Protein AF-A0A940IAM3-F1 (afdb_monomer_lite)

Structure (mmCIF, N/CA/C/O backbone):
data_AF-A0A940IAM3-F1
#
_entry.id   AF-A0A940IAM3-F1
#
loop_
_atom_site.group_PDB
_atom_site.id
_atom_site.type_symbol
_atom_site.label_atom_id
_atom_site.label_alt_id
_atom_site.label_comp_id
_atom_site.label_asym_id
_atom_site.label_entity_id
_atom_site.label_seq_id
_atom_site.pdbx_PDB_ins_code
_atom_site.Cartn_x
_atom_site.Cartn_y
_atom_site.Cartn_z
_atom_site.occupancy
_atom_site.B_iso_or_equiv
_atom_site.auth_seq_id
_atom_site.auth_comp_id
_atom_site.auth_asym_id
_atom_site.auth_atom_id
_atom_site.pdbx_PDB_model_num
ATOM 1 N N . MET A 1 1 ? -2.815 -19.324 2.661 1.00 44.03 1 MET A N 1
ATOM 2 C CA . MET A 1 1 ? -1.404 -19.313 3.108 1.00 44.03 1 MET A CA 1
ATOM 3 C C . MET A 1 1 ? -0.623 -18.411 2.151 1.00 44.03 1 MET A C 1
ATOM 5 O O . MET A 1 1 ? -0.357 -18.820 1.029 1.00 44.03 1 MET A O 1
ATOM 9 N N . LEU A 1 2 ? -0.371 -17.144 2.507 1.00 52.34 2 LEU A N 1
ATOM 10 C CA . LEU A 1 2 ? 0.438 -16.251 1.663 1.00 52.34 2 LEU A CA 1
ATOM 11 C C . LEU A 1 2 ? 1.879 -16.769 1.687 1.00 52.34 2 LEU A C 1
ATOM 13 O O . LEU A 1 2 ? 2.521 -16.755 2.735 1.00 52.34 2 LEU A O 1
ATOM 17 N N . ALA A 1 3 ? 2.366 -17.273 0.551 1.00 53.97 3 ALA A N 1
ATOM 18 C CA . ALA A 1 3 ? 3.756 -17.683 0.412 1.00 53.97 3 ALA A CA 1
ATOM 19 C C . ALA A 1 3 ? 4.658 -16.513 0.833 1.00 53.97 3 ALA A C 1
ATOM 21 O O . ALA A 1 3 ? 4.534 -15.415 0.287 1.00 53.97 3 ALA A O 1
ATOM 22 N N . PHE A 1 4 ? 5.564 -16.759 1.785 1.00 56.44 4 PHE A N 1
ATOM 23 C CA . PHE A 1 4 ? 6.479 -15.780 2.400 1.00 56.44 4 PHE A CA 1
ATOM 24 C C . PHE A 1 4 ? 7.331 -14.968 1.395 1.00 56.44 4 PHE A C 1
ATOM 26 O O . PHE A 1 4 ? 7.991 -14.005 1.776 1.00 56.44 4 PHE A O 1
ATOM 33 N N . TRP A 1 5 ? 7.287 -15.323 0.109 1.00 62.41 5 TRP A N 1
ATOM 34 C CA . TRP A 1 5 ? 8.131 -14.798 -0.960 1.00 62.41 5 TRP A CA 1
ATOM 35 C C . TRP A 1 5 ? 7.355 -14.261 -2.165 1.00 62.41 5 TRP A C 1
ATOM 37 O O . TRP A 1 5 ? 7.982 -13.900 -3.160 1.00 62.41 5 TRP A O 1
ATOM 47 N N . LYS A 1 6 ? 6.012 -14.203 -2.118 1.00 81.69 6 LYS A N 1
ATOM 48 C CA . LYS A 1 6 ? 5.237 -13.735 -3.276 1.00 81.69 6 LYS A CA 1
ATOM 49 C C . LYS A 1 6 ? 5.587 -12.273 -3.571 1.00 81.69 6 LYS A C 1
ATOM 51 O O . LYS A 1 6 ? 5.336 -11.378 -2.757 1.00 81.69 6 LYS A O 1
ATOM 56 N N . ARG A 1 7 ? 6.188 -12.049 -4.740 1.00 87.81 7 ARG A N 1
ATOM 57 C CA . ARG A 1 7 ? 6.456 -10.724 -5.295 1.00 87.81 7 ARG A CA 1
ATOM 58 C C . ARG A 1 7 ? 5.516 -10.469 -6.464 1.00 87.81 7 ARG A C 1
ATOM 60 O O . ARG A 1 7 ? 5.267 -11.379 -7.245 1.00 87.81 7 ARG A O 1
ATOM 67 N N . ILE A 1 8 ? 5.036 -9.240 -6.585 1.00 89.69 8 ILE A N 1
ATOM 68 C CA . ILE A 1 8 ? 4.287 -8.761 -7.751 1.00 89.69 8 ILE A CA 1
ATOM 69 C C . ILE A 1 8 ? 4.976 -7.504 -8.265 1.00 89.69 8 ILE A C 1
ATOM 71 O O . ILE A 1 8 ? 5.220 -6.586 -7.486 1.00 89.69 8 ILE A O 1
ATOM 75 N N . HIS A 1 9 ? 5.412 -7.500 -9.527 1.00 89.25 9 HIS A N 1
ATOM 76 C CA . HIS A 1 9 ? 6.172 -6.387 -10.124 1.00 89.25 9 HIS A CA 1
ATOM 77 C C . HIS A 1 9 ? 7.341 -5.886 -9.247 1.00 89.25 9 HIS A C 1
ATOM 79 O O . HIS A 1 9 ? 7.654 -4.700 -9.168 1.00 89.25 9 HIS A O 1
ATOM 85 N N . GLY A 1 10 ? 7.996 -6.805 -8.526 1.00 86.94 10 GLY A N 1
ATOM 86 C CA . GLY A 1 10 ? 9.100 -6.502 -7.608 1.00 86.94 10 GLY A CA 1
ATOM 87 C C . GLY A 1 10 ? 8.696 -5.924 -6.242 1.00 86.94 10 GLY A C 1
ATOM 88 O O . GLY A 1 10 ? 9.578 -5.486 -5.506 1.00 86.94 10 GLY A O 1
ATOM 89 N N . ILE A 1 11 ? 7.409 -5.908 -5.887 1.00 90.75 11 ILE A N 1
ATOM 90 C CA . ILE A 1 11 ? 6.894 -5.557 -4.553 1.00 90.75 11 ILE A 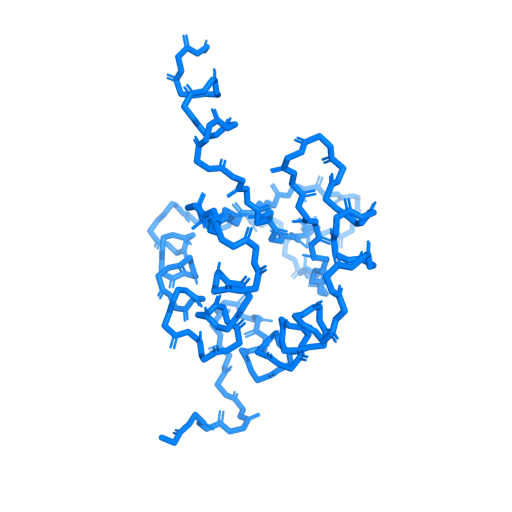CA 1
ATOM 91 C C . ILE A 1 11 ? 6.775 -6.832 -3.722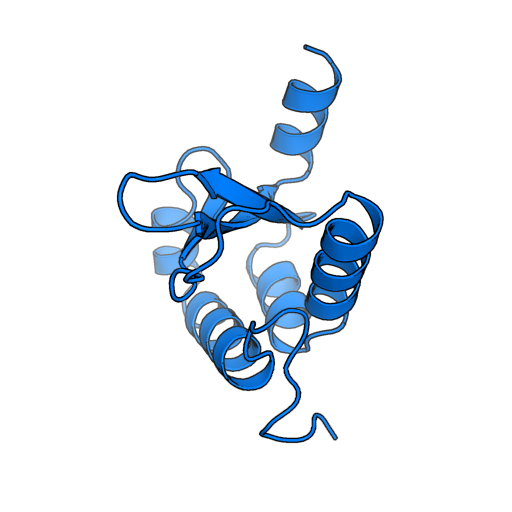 1.00 90.75 11 ILE A C 1
ATOM 93 O O . ILE A 1 11 ? 6.118 -7.785 -4.133 1.00 90.75 11 ILE A O 1
ATOM 97 N N . ASN A 1 12 ? 7.390 -6.857 -2.540 1.00 92.69 12 ASN A N 1
ATOM 98 C CA . ASN A 1 12 ? 7.265 -7.974 -1.605 1.00 92.69 12 ASN A CA 1
ATOM 99 C C . ASN A 1 12 ? 5.948 -7.866 -0.817 1.00 92.69 12 ASN A C 1
ATOM 101 O O . ASN A 1 12 ? 5.837 -7.055 0.106 1.00 92.69 12 ASN A O 1
ATOM 105 N N . LEU A 1 13 ? 4.971 -8.712 -1.159 1.00 92.44 13 LEU A N 1
ATOM 106 C CA . LEU A 1 13 ? 3.638 -8.683 -0.552 1.00 92.44 13 LEU A CA 1
ATOM 107 C C . LEU A 1 13 ? 3.648 -9.079 0.924 1.00 92.44 13 LEU A C 1
ATOM 109 O O . LEU A 1 13 ? 2.867 -8.542 1.703 1.00 92.44 13 LEU A O 1
ATOM 113 N N . TRP A 1 14 ? 4.551 -9.967 1.341 1.00 91.94 14 TRP A N 1
ATOM 114 C CA . TRP A 1 14 ? 4.675 -10.343 2.749 1.00 91.94 14 TRP A CA 1
ATOM 115 C C . TRP A 1 14 ? 5.181 -9.173 3.602 1.00 91.94 14 TRP A C 1
ATOM 117 O O . TRP A 1 14 ? 4.617 -8.883 4.660 1.00 91.94 14 TRP A O 1
ATOM 127 N N . LYS A 1 15 ? 6.210 -8.458 3.120 1.00 92.56 15 LYS A N 1
ATOM 128 C CA . LYS A 1 15 ? 6.737 -7.252 3.781 1.00 92.56 15 LYS A CA 1
ATOM 129 C C . LYS A 1 15 ? 5.646 -6.186 3.877 1.00 92.56 15 LYS A C 1
ATOM 131 O O . LYS A 1 15 ? 5.437 -5.645 4.958 1.00 92.56 15 LYS A O 1
ATOM 136 N N . LEU A 1 16 ? 4.913 -5.952 2.786 1.00 94.12 16 LEU A N 1
ATOM 137 C CA . LEU A 1 16 ? 3.803 -5.001 2.763 1.00 94.12 16 LEU A CA 1
ATOM 138 C C . LEU A 1 16 ? 2.685 -5.395 3.736 1.00 94.12 16 LEU A C 1
ATOM 140 O O . LEU A 1 16 ? 2.290 -4.571 4.553 1.00 94.12 16 LEU A O 1
ATOM 144 N N . ASN A 1 17 ? 2.245 -6.657 3.733 1.00 94.69 17 ASN A N 1
ATOM 145 C CA . ASN A 1 17 ? 1.226 -7.157 4.659 1.00 94.69 17 ASN A CA 1
ATOM 146 C C . ASN A 1 17 ? 1.606 -6.885 6.121 1.00 94.69 17 ASN A C 1
ATOM 148 O O . ASN A 1 17 ? 0.799 -6.396 6.906 1.00 94.69 17 ASN A O 1
ATOM 152 N N . ARG A 1 18 ? 2.871 -7.136 6.484 1.00 93.25 18 ARG A N 1
ATOM 153 C CA . ARG A 1 18 ? 3.381 -6.843 7.830 1.00 93.25 18 ARG A CA 1
ATOM 154 C C . ARG A 1 18 ? 3.440 -5.355 8.142 1.00 93.25 18 ARG A C 1
ATOM 156 O O . ARG A 1 18 ? 3.232 -4.994 9.296 1.00 93.25 18 ARG A O 1
ATOM 163 N N . THR A 1 19 ? 3.758 -4.511 7.166 1.00 92.44 19 THR A N 1
ATOM 164 C CA . THR A 1 19 ? 3.714 -3.055 7.339 1.00 92.44 19 THR A CA 1
ATOM 165 C C . THR A 1 19 ? 2.285 -2.600 7.623 1.00 92.44 19 THR A C 1
ATOM 167 O O . THR A 1 19 ? 2.070 -1.922 8.620 1.00 92.44 19 THR A O 1
ATOM 170 N N . LEU A 1 20 ? 1.306 -3.054 6.838 1.00 93.25 20 LEU A N 1
ATOM 171 C CA . LEU A 1 20 ? -0.112 -2.724 7.031 1.00 93.25 20 LEU A CA 1
ATOM 172 C C . LEU A 1 20 ? -0.625 -3.174 8.409 1.00 93.25 20 LEU A C 1
ATOM 174 O O . LEU A 1 20 ? -1.209 -2.382 9.139 1.00 93.25 20 LEU A O 1
ATOM 178 N N . LEU A 1 21 ? -0.287 -4.400 8.821 1.00 92.50 21 LEU A N 1
ATOM 179 C CA . LEU A 1 21 ? -0.598 -4.913 10.162 1.00 92.50 21 LEU A CA 1
ATOM 180 C C . LEU A 1 21 ? 0.053 -4.116 11.294 1.00 92.50 21 LEU A C 1
ATOM 182 O O . LEU A 1 21 ? -0.429 -4.137 12.419 1.00 92.50 21 LEU A O 1
ATOM 186 N N . LYS A 1 22 ? 1.213 -3.496 11.060 1.00 90.31 22 LYS A N 1
ATOM 187 C CA . LYS A 1 22 ? 1.851 -2.638 12.068 1.00 90.31 22 LYS A CA 1
ATOM 188 C C . LYS A 1 22 ? 1.143 -1.296 12.159 1.00 90.31 22 LYS A C 1
ATOM 190 O O . LYS A 1 22 ? 0.941 -0.821 13.269 1.00 90.31 22 LYS A O 1
ATOM 195 N N . LEU A 1 23 ? 0.763 -0.729 11.015 1.00 88.38 23 LEU A N 1
ATOM 196 C CA . LEU A 1 23 ? -0.006 0.510 10.946 1.00 88.38 23 LEU A CA 1
ATOM 197 C C . LEU A 1 23 ? -1.332 0.366 11.700 1.00 88.38 23 LEU A C 1
ATOM 199 O O . LEU A 1 23 ? -1.674 1.210 12.518 1.00 88.38 23 LEU A O 1
ATOM 203 N N . SER A 1 24 ? -2.017 -0.766 11.543 1.00 88.06 24 SER A N 1
ATOM 204 C CA . SER A 1 24 ? -3.304 -1.016 12.196 1.00 88.06 24 SER A CA 1
ATOM 205 C C . SER A 1 24 ? -3.242 -1.242 13.717 1.00 88.06 24 SER A C 1
ATOM 207 O O . SER A 1 24 ? -4.280 -1.418 14.345 1.00 88.06 24 SER A O 1
ATOM 209 N N . LYS A 1 25 ? -2.060 -1.283 14.352 1.00 86.12 25 LYS A N 1
ATOM 210 C CA . LYS A 1 25 ? -1.946 -1.584 15.796 1.00 86.12 25 LYS A CA 1
ATOM 211 C C . LYS A 1 25 ? -2.262 -0.415 16.723 1.00 86.12 25 LYS A C 1
ATOM 213 O O . LYS A 1 25 ? -2.487 -0.652 17.906 1.00 86.12 25 LYS A O 1
ATOM 218 N N . SER A 1 26 ? -2.246 0.822 16.235 1.00 78.56 26 SER A N 1
ATOM 219 C CA . SER A 1 26 ? -2.546 1.997 17.056 1.00 78.56 26 SER A CA 1
ATOM 220 C C . SER A 1 26 ? -3.370 2.990 16.257 1.00 78.56 26 SER A C 1
ATOM 222 O O . SER A 1 26 ? -2.845 3.638 15.357 1.00 78.56 26 SER A O 1
ATOM 224 N N . LYS A 1 27 ? -4.652 3.123 16.611 1.00 72.12 27 LYS A N 1
ATOM 225 C CA . LYS A 1 27 ? -5.575 4.063 15.965 1.00 72.12 27 LYS A CA 1
ATOM 226 C C . LYS A 1 27 ? -5.067 5.508 16.036 1.00 72.12 27 LYS A C 1
ATOM 228 O O . LYS A 1 27 ? -5.061 6.184 15.021 1.00 72.12 27 LYS A O 1
ATOM 233 N N . ILE A 1 28 ? -4.556 5.935 17.194 1.00 70.19 28 ILE A N 1
ATOM 234 C CA . ILE A 1 28 ? -4.024 7.295 17.397 1.00 70.19 28 ILE A CA 1
ATOM 235 C C . ILE A 1 28 ? -2.837 7.558 16.463 1.00 70.19 28 ILE A C 1
ATOM 237 O O . ILE A 1 28 ? -2.823 8.540 15.733 1.00 70.19 28 ILE A O 1
ATOM 241 N N . SER A 1 29 ? -1.874 6.630 16.409 1.00 72.38 29 SER A N 1
ATOM 242 C CA . SER A 1 29 ? -0.722 6.773 15.508 1.00 72.38 29 SER A CA 1
ATOM 243 C C . SER A 1 29 ? -1.127 6.720 14.035 1.00 72.38 29 SER A C 1
ATOM 245 O O . SER A 1 29 ? -0.439 7.270 13.179 1.00 72.38 29 SER A O 1
ATOM 247 N N . LEU A 1 30 ? -2.226 6.036 13.729 1.00 75.62 30 LEU A N 1
ATOM 248 C CA . LEU A 1 30 ? -2.723 5.900 12.375 1.00 75.62 30 LEU A CA 1
ATOM 249 C C . LEU A 1 30 ? -3.438 7.163 11.891 1.00 75.62 30 LEU A C 1
ATOM 251 O O . LEU A 1 30 ? -3.190 7.587 10.768 1.00 75.62 30 LEU A O 1
ATOM 255 N N . GLU A 1 31 ? -4.261 7.780 12.740 1.00 74.50 31 GLU A N 1
ATOM 256 C CA . GLU A 1 31 ? -4.874 9.088 12.482 1.00 74.50 31 GLU A CA 1
ATOM 257 C C . GLU A 1 31 ? -3.797 10.169 12.296 1.00 74.50 31 GLU A C 1
ATOM 259 O O . GLU A 1 31 ? -3.867 10.943 11.347 1.00 74.50 31 GLU A O 1
ATOM 264 N N . GLU A 1 32 ? -2.738 10.158 13.115 1.00 75.44 32 GLU A N 1
ATOM 265 C CA . GLU A 1 32 ? -1.579 11.053 12.958 1.00 75.44 32 GLU A CA 1
ATOM 266 C C . GLU A 1 32 ? -0.815 10.828 11.641 1.00 75.44 32 GLU A C 1
ATOM 268 O O . GLU A 1 32 ? -0.320 11.774 11.027 1.00 75.44 32 GLU A O 1
ATOM 273 N N . GLN A 1 33 ? -0.698 9.573 11.195 1.00 74.75 33 GLN A N 1
ATOM 274 C CA . GLN A 1 33 ? -0.041 9.228 9.929 1.00 74.75 33 GLN A CA 1
ATOM 275 C C . GLN A 1 33 ? -0.924 9.480 8.705 1.00 74.75 33 GLN A C 1
ATOM 277 O O . GLN A 1 33 ? -0.401 9.582 7.591 1.00 74.75 33 GLN A O 1
ATOM 282 N N . MET A 1 34 ? -2.240 9.586 8.893 1.00 79.00 34 MET A N 1
ATOM 283 C CA . MET A 1 34 ? -3.196 9.898 7.842 1.00 79.00 34 MET A CA 1
ATOM 284 C C . MET A 1 34 ? -3.181 11.402 7.546 1.00 79.00 34 MET A C 1
ATOM 286 O O . MET A 1 34 ? -4.080 12.158 7.901 1.00 79.00 34 MET A O 1
ATOM 290 N N . ASN A 1 35 ? -2.131 11.850 6.865 1.00 72.69 35 ASN A N 1
ATOM 291 C CA . ASN A 1 35 ? -1.980 13.244 6.473 1.00 72.69 35 ASN A CA 1
ATOM 292 C C . ASN A 1 35 ? -2.869 13.552 5.256 1.00 72.69 35 ASN A C 1
ATOM 294 O O . ASN A 1 35 ? -2.713 12.927 4.205 1.00 72.69 35 ASN A O 1
ATOM 298 N N . ASN A 1 36 ? -3.791 14.511 5.382 1.00 75.00 36 ASN A N 1
ATOM 299 C CA . ASN A 1 36 ? -4.759 14.884 4.341 1.00 75.00 36 ASN A CA 1
ATOM 300 C C . ASN A 1 36 ? -5.533 13.682 3.758 1.00 75.00 36 ASN A C 1
ATOM 302 O O . ASN A 1 36 ? -5.686 13.580 2.546 1.00 75.00 36 ASN A O 1
ATOM 306 N N . GLY A 1 37 ? -5.972 12.733 4.594 1.00 80.69 37 GLY A N 1
ATOM 307 C CA . GLY A 1 37 ? -6.763 11.583 4.128 1.00 80.69 37 GLY A CA 1
ATOM 308 C C . GLY A 1 37 ? -5.965 10.535 3.340 1.00 80.69 37 GLY A C 1
ATOM 309 O O . GLY A 1 37 ? -6.549 9.727 2.610 1.00 80.69 37 GLY A O 1
ATOM 310 N N . LYS A 1 38 ? -4.629 10.526 3.466 1.00 87.81 38 LYS A N 1
ATOM 311 C CA . LYS A 1 38 ? -3.791 9.472 2.887 1.00 87.81 38 LYS A CA 1
ATOM 312 C C . LYS A 1 38 ? -2.624 9.035 3.757 1.00 87.81 38 LYS A C 1
ATOM 314 O O . LYS A 1 38 ? -2.023 9.821 4.482 1.00 87.81 38 LYS A O 1
ATOM 319 N N . ILE A 1 39 ? -2.247 7.774 3.580 1.00 91.00 39 ILE A N 1
ATOM 320 C CA . ILE A 1 39 ? -1.025 7.173 4.115 1.00 91.00 39 ILE A CA 1
ATOM 321 C C . ILE A 1 39 ? -0.141 6.765 2.937 1.00 91.00 39 ILE A C 1
ATOM 323 O O . ILE A 1 39 ? -0.600 6.088 2.016 1.00 91.00 39 ILE A O 1
ATOM 327 N N . THR A 1 40 ? 1.137 7.139 2.975 1.00 92.56 40 THR A N 1
ATOM 328 C CA . THR A 1 40 ? 2.106 6.806 1.922 1.00 92.56 40 THR A CA 1
ATOM 329 C C . THR A 1 40 ? 3.083 5.737 2.399 1.00 92.56 40 THR A C 1
ATOM 331 O O . THR A 1 40 ? 3.758 5.906 3.412 1.00 92.56 40 THR A O 1
ATOM 334 N N . ILE A 1 41 ? 3.215 4.650 1.639 1.00 93.06 41 ILE A N 1
ATOM 335 C CA . ILE A 1 41 ? 4.191 3.582 1.883 1.00 93.06 41 ILE A CA 1
ATOM 336 C C . ILE A 1 41 ? 5.170 3.532 0.712 1.00 93.06 41 ILE A C 1
ATOM 338 O O . ILE A 1 41 ? 4.804 3.167 -0.404 1.00 93.06 41 ILE A O 1
ATOM 342 N N . HIS A 1 42 ? 6.433 3.866 0.967 1.00 93.25 42 HIS A N 1
ATOM 343 C CA . HIS A 1 42 ? 7.479 3.812 -0.052 1.00 93.25 42 HIS A CA 1
ATOM 344 C C . HIS A 1 42 ? 7.978 2.383 -0.279 1.00 93.25 42 HIS A C 1
ATOM 346 O O . HIS A 1 42 ? 8.231 1.629 0.665 1.00 93.25 42 HIS A O 1
ATOM 352 N N . PHE A 1 43 ? 8.156 2.024 -1.549 1.00 92.38 43 PHE A N 1
ATOM 353 C CA . PHE A 1 43 ? 8.800 0.778 -1.950 1.00 92.38 43 PHE A CA 1
ATOM 354 C C . PHE A 1 43 ? 10.255 1.024 -2.354 1.00 92.38 43 PHE A C 1
ATOM 356 O O . PHE A 1 43 ? 10.662 2.148 -2.638 1.00 92.38 43 PHE A O 1
ATOM 363 N N . GLU A 1 44 ? 11.039 -0.052 -2.417 1.00 88.81 44 GLU A N 1
ATOM 364 C CA . GLU A 1 44 ? 12.395 -0.010 -2.972 1.00 88.81 44 GLU A CA 1
ATOM 365 C C . GLU A 1 44 ? 12.341 0.452 -4.430 1.00 88.81 44 GLU A C 1
ATOM 367 O O . GLU A 1 44 ? 11.568 -0.109 -5.213 1.00 88.81 44 GLU A O 1
ATOM 372 N N . SER A 1 45 ? 13.142 1.457 -4.790 1.00 86.75 45 SER A N 1
ATOM 373 C CA . SER A 1 45 ? 13.209 1.979 -6.157 1.00 86.75 45 SER A CA 1
ATOM 374 C C . SER A 1 45 ? 13.536 0.879 -7.162 1.00 86.75 45 SER A C 1
ATOM 376 O O . SER A 1 45 ? 14.277 -0.062 -6.873 1.00 86.75 45 SER A O 1
ATOM 378 N N . ARG A 1 46 ? 12.981 0.997 -8.368 1.00 87.62 46 ARG A N 1
ATOM 379 C CA . ARG A 1 46 ? 13.262 0.070 -9.463 1.00 87.62 46 ARG A CA 1
ATOM 380 C C . ARG A 1 46 ? 14.336 0.661 -10.369 1.00 87.62 46 ARG A C 1
ATOM 382 O O . ARG A 1 46 ? 14.134 1.734 -10.929 1.00 87.62 46 ARG A O 1
ATOM 389 N N . HIS A 1 47 ? 15.430 -0.070 -10.572 1.00 82.81 47 HIS A N 1
ATOM 390 C CA . HIS A 1 47 ? 16.414 0.231 -11.615 1.00 82.81 47 HIS A CA 1
ATOM 391 C C . HIS A 1 47 ? 15.837 -0.139 -12.986 1.00 82.81 47 HIS A C 1
ATOM 393 O O . HIS A 1 47 ? 16.064 -1.222 -13.516 1.00 82.81 47 HIS A O 1
ATOM 399 N N . SER A 1 48 ? 14.985 0.734 -13.508 1.00 80.69 48 SER A N 1
ATOM 400 C CA . SER A 1 48 ? 14.380 0.640 -14.832 1.00 80.69 48 SER A CA 1
ATOM 401 C C . SER A 1 48 ? 14.089 2.051 -15.322 1.00 80.69 48 SER A C 1
ATOM 403 O O . SER A 1 48 ? 13.838 2.943 -14.515 1.00 80.69 48 SER A O 1
ATOM 405 N N . GLU A 1 49 ? 14.094 2.246 -16.634 1.00 78.62 49 GLU A N 1
ATOM 406 C CA . GLU A 1 49 ? 13.694 3.504 -17.274 1.00 78.62 49 GLU A CA 1
ATOM 407 C C . GLU A 1 49 ? 12.189 3.533 -17.596 1.00 78.62 49 GLU A C 1
ATOM 409 O O . GLU A 1 49 ? 11.604 4.577 -17.913 1.00 78.62 49 GLU A O 1
ATOM 414 N N . PHE A 1 50 ? 11.532 2.377 -17.495 1.00 85.25 50 PHE A N 1
ATOM 415 C CA . PHE A 1 50 ? 10.135 2.207 -17.857 1.00 85.25 50 PHE A CA 1
ATOM 416 C C . PHE A 1 50 ? 9.246 2.268 -16.624 1.00 85.25 50 PHE A C 1
ATOM 418 O O . PHE A 1 50 ? 9.577 1.737 -15.563 1.00 85.25 50 PHE A O 1
ATOM 425 N N . LEU A 1 51 ? 8.109 2.934 -16.784 1.00 89.62 51 LEU A N 1
ATOM 426 C CA . LEU A 1 51 ? 6.971 2.861 -15.877 1.00 89.62 51 LEU A CA 1
ATOM 427 C C . LEU A 1 51 ? 6.182 1.582 -16.195 1.00 89.62 51 LEU A C 1
ATOM 429 O O . LEU A 1 51 ? 6.237 1.108 -17.330 1.00 89.62 51 LEU A O 1
ATOM 433 N N . ILE A 1 52 ? 5.508 0.997 -15.205 1.00 91.69 52 ILE A N 1
ATOM 434 C CA . ILE A 1 52 ? 4.548 -0.077 -15.481 1.00 91.69 52 ILE A CA 1
ATOM 435 C C . ILE A 1 52 ? 3.278 0.486 -16.117 1.00 91.69 52 ILE A C 1
ATOM 437 O O . ILE A 1 52 ? 2.897 1.641 -15.895 1.00 91.69 52 ILE A O 1
ATOM 441 N N . ASP A 1 53 ? 2.616 -0.344 -16.912 1.00 93.38 53 ASP A N 1
ATOM 442 C CA . ASP A 1 53 ? 1.340 0.015 -17.518 1.00 93.38 53 ASP A CA 1
ATOM 443 C C . ASP A 1 53 ? 0.188 -0.003 -16.493 1.00 93.38 53 ASP A C 1
ATOM 445 O O . ASP A 1 53 ? 0.340 -0.391 -15.333 1.00 93.38 53 ASP A O 1
ATOM 449 N N . ASN A 1 54 ? -0.988 0.460 -16.917 1.00 92.50 54 ASN A N 1
ATOM 450 C CA . ASN A 1 54 ? -2.154 0.55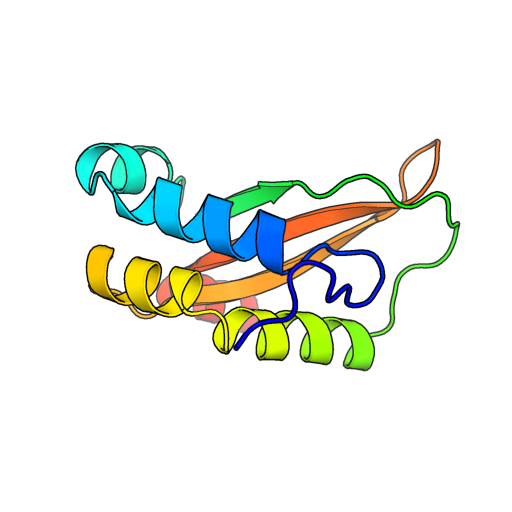4 -16.039 1.00 92.50 54 ASN A CA 1
ATOM 451 C C . ASN A 1 54 ? -2.721 -0.814 -15.628 1.00 92.50 54 ASN A C 1
ATOM 453 O O . ASN A 1 54 ? -3.315 -0.915 -14.556 1.00 92.50 54 ASN A O 1
ATOM 457 N N . GLU A 1 55 ? -2.542 -1.857 -16.439 1.00 94.44 55 GLU A N 1
ATOM 458 C CA . GLU A 1 55 ? -3.011 -3.206 -16.115 1.00 94.44 55 GLU A CA 1
ATOM 459 C C . GLU A 1 55 ? -2.172 -3.794 -14.976 1.00 94.44 55 GLU A C 1
ATOM 461 O O . GLU A 1 55 ? -2.710 -4.282 -13.984 1.00 94.44 55 GLU A O 1
ATOM 466 N N . GLN A 1 56 ? -0.854 -3.617 -15.047 1.00 93.75 56 GLN A N 1
ATOM 467 C CA . GLN A 1 56 ? 0.086 -3.982 -13.994 1.00 93.75 56 GLN A CA 1
ATOM 468 C C . GLN A 1 56 ? -0.168 -3.193 -12.701 1.00 93.75 56 GLN A C 1
ATOM 470 O O . GLN A 1 56 ? -0.099 -3.763 -11.611 1.00 93.75 56 GLN A O 1
ATOM 475 N N . LYS A 1 57 ? -0.501 -1.895 -12.790 1.00 95.19 57 LYS A N 1
ATOM 476 C CA . LYS A 1 57 ? -0.897 -1.094 -11.611 1.00 95.19 57 LYS A CA 1
ATOM 477 C C . LYS A 1 57 ? -2.140 -1.664 -10.945 1.00 95.19 57 LYS A C 1
ATOM 479 O O . LYS A 1 57 ? -2.136 -1.883 -9.735 1.00 95.19 57 LYS A O 1
ATOM 484 N N . LYS A 1 58 ? -3.162 -1.967 -11.744 1.00 94.69 58 LYS A N 1
ATOM 485 C CA . LYS A 1 58 ? -4.408 -2.565 -11.264 1.00 94.69 58 LYS A CA 1
ATOM 486 C C . LYS A 1 58 ? -4.158 -3.922 -10.603 1.00 94.69 58 LYS A C 1
ATOM 488 O O . LYS A 1 58 ? -4.669 -4.175 -9.517 1.00 94.69 58 LYS A O 1
ATOM 493 N N . GLU A 1 59 ? -3.309 -4.761 -11.194 1.00 95.38 59 GLU A N 1
ATOM 494 C CA . GLU A 1 59 ? -2.932 -6.058 -10.620 1.00 95.38 59 GLU A CA 1
ATOM 495 C C . GLU A 1 59 ? -2.273 -5.910 -9.233 1.00 95.38 59 GLU A C 1
ATOM 497 O O . GLU A 1 59 ? -2.553 -6.690 -8.313 1.00 95.38 59 GLU A O 1
ATOM 502 N N . ILE A 1 60 ? -1.417 -4.893 -9.056 1.00 95.00 60 ILE A N 1
ATOM 503 C CA . ILE A 1 60 ? -0.805 -4.557 -7.760 1.00 95.00 60 ILE A CA 1
ATOM 504 C C . ILE A 1 60 ? -1.884 -4.153 -6.759 1.00 95.00 60 ILE A C 1
ATOM 506 O O . ILE A 1 60 ? -1.932 -4.711 -5.664 1.00 95.00 60 ILE A O 1
ATOM 510 N N . GLU A 1 61 ? -2.742 -3.205 -7.124 1.00 96.00 61 GLU A N 1
ATOM 511 C CA . GLU A 1 61 ? -3.790 -2.669 -6.251 1.00 96.00 61 GLU A CA 1
ATOM 512 C C . GLU A 1 61 ? -4.765 -3.767 -5.804 1.00 96.00 61 GLU A C 1
ATOM 514 O O . GLU A 1 61 ? -4.996 -3.936 -4.606 1.00 96.00 61 GLU A O 1
ATOM 519 N N . GLU A 1 62 ? -5.245 -4.601 -6.729 1.00 95.31 62 GLU A N 1
ATOM 520 C CA . GLU A 1 62 ? -6.106 -5.750 -6.425 1.00 95.31 62 GLU A CA 1
ATOM 521 C C . GLU A 1 62 ? -5.406 -6.796 -5.548 1.00 95.31 62 GLU A C 1
ATOM 523 O O . GLU A 1 62 ? -6.021 -7.409 -4.672 1.00 95.31 62 GLU A O 1
ATOM 528 N N . SER A 1 63 ? -4.109 -7.027 -5.769 1.00 94.62 63 SER A N 1
ATOM 529 C CA . SER A 1 63 ? -3.326 -7.940 -4.933 1.00 94.62 63 SER A CA 1
ATOM 530 C C . SER A 1 63 ? -3.169 -7.416 -3.509 1.00 94.62 63 SER A C 1
ATOM 532 O O . SER A 1 63 ? -3.164 -8.211 -2.570 1.00 94.62 63 SER A O 1
ATOM 534 N N . ILE A 1 64 ? -3.061 -6.096 -3.341 1.00 94.81 64 ILE A N 1
ATOM 535 C CA . ILE A 1 64 ? -2.971 -5.432 -2.038 1.00 94.81 64 ILE A CA 1
ATOM 536 C C . ILE A 1 64 ? -4.308 -5.490 -1.304 1.00 94.81 64 ILE A C 1
ATOM 538 O O . ILE A 1 64 ? -4.317 -5.807 -0.118 1.00 94.81 64 ILE A O 1
ATOM 542 N N . GLN A 1 65 ? -5.428 -5.266 -1.998 1.00 94.94 65 GLN A N 1
ATOM 543 C CA . GLN A 1 65 ? -6.770 -5.382 -1.410 1.00 94.94 65 GLN A CA 1
ATOM 544 C C . GLN A 1 65 ? -7.039 -6.776 -0.823 1.00 94.94 65 GLN A C 1
ATOM 546 O O . GLN A 1 65 ? -7.783 -6.911 0.141 1.00 94.94 65 GLN A O 1
ATOM 551 N N . LYS A 1 66 ? -6.403 -7.818 -1.374 1.00 94.31 66 LYS A N 1
ATOM 552 C CA . LYS A 1 66 ? -6.512 -9.208 -0.899 1.00 94.31 66 LYS A CA 1
ATOM 553 C C . LYS A 1 66 ? -5.606 -9.523 0.303 1.00 94.31 66 LYS A C 1
ATOM 555 O O . LYS A 1 66 ? -5.596 -10.664 0.768 1.00 94.31 66 LYS A O 1
ATOM 560 N N . LEU A 1 67 ? -4.802 -8.572 0.782 1.00 94.62 67 LEU A N 1
ATOM 561 C CA . LEU A 1 67 ? -3.935 -8.770 1.943 1.00 94.62 67 LEU A CA 1
ATOM 562 C C . LEU A 1 67 ? -4.730 -8.647 3.246 1.00 94.62 67 LEU A C 1
ATOM 564 O O . LEU A 1 67 ? -5.443 -7.674 3.464 1.00 94.62 67 LEU A O 1
ATOM 568 N N . GLU A 1 68 ? -4.519 -9.589 4.162 1.00 93.75 68 GLU A N 1
ATOM 569 C CA . GLU A 1 68 ? -5.119 -9.574 5.505 1.00 93.75 68 GLU A CA 1
ATOM 570 C C . GLU A 1 68 ? -4.815 -8.271 6.261 1.00 93.75 68 GLU A C 1
ATOM 572 O O . GLU A 1 68 ? -5.684 -7.684 6.897 1.00 93.75 68 GLU A O 1
ATOM 577 N N . GLY A 1 69 ? -3.584 -7.770 6.146 1.00 93.25 69 GLY A N 1
ATOM 578 C CA . GLY A 1 69 ? -3.175 -6.513 6.756 1.00 93.25 69 GLY A CA 1
ATOM 579 C C . GLY A 1 69 ? -3.903 -5.301 6.186 1.00 93.25 69 GLY A C 1
ATOM 580 O O . GLY A 1 69 ? -4.121 -4.345 6.923 1.00 93.25 69 GLY A O 1
ATOM 581 N N . PHE A 1 70 ? -4.300 -5.333 4.909 1.00 93.88 70 PHE A N 1
ATOM 582 C CA . PHE A 1 70 ? -5.108 -4.265 4.317 1.00 93.88 70 PHE A CA 1
ATOM 583 C C . PHE A 1 70 ? -6.528 -4.281 4.888 1.00 93.88 70 PHE A C 1
ATOM 585 O O . PHE A 1 70 ? -7.049 -3.237 5.269 1.00 93.88 70 PHE A O 1
ATOM 592 N N . GLU A 1 71 ? -7.120 -5.468 5.025 1.00 93.12 71 GLU A N 1
ATOM 593 C CA . GLU A 1 71 ? -8.446 -5.620 5.623 1.00 93.12 71 GLU A CA 1
ATOM 594 C C . GLU A 1 71 ? -8.471 -5.166 7.088 1.00 93.12 71 GLU A C 1
ATOM 596 O O . GLU A 1 71 ? -9.336 -4.391 7.492 1.00 93.12 71 GLU A O 1
ATOM 601 N N . ILE A 1 72 ? -7.480 -5.570 7.885 1.00 93.12 72 ILE A N 1
ATOM 602 C CA . ILE A 1 72 ? -7.383 -5.150 9.290 1.00 93.12 72 ILE A CA 1
ATOM 603 C C . ILE A 1 72 ? -7.181 -3.634 9.400 1.00 93.12 72 ILE A C 1
ATOM 605 O O . ILE A 1 72 ? -7.761 -2.991 10.279 1.00 93.12 72 ILE A O 1
ATOM 609 N N . LEU A 1 73 ? -6.385 -3.046 8.504 1.00 91.31 73 LEU A N 1
ATOM 610 C CA . LEU A 1 73 ? -6.210 -1.599 8.436 1.00 91.31 73 LEU A CA 1
ATOM 611 C C . LEU A 1 73 ? -7.535 -0.882 8.140 1.00 91.31 73 LEU A C 1
ATOM 613 O O . LEU A 1 73 ? -7.881 0.059 8.853 1.00 91.31 73 LEU A O 1
ATOM 617 N N . ARG A 1 74 ? -8.296 -1.364 7.150 1.00 90.81 74 ARG A N 1
ATOM 618 C CA . ARG A 1 74 ? -9.630 -0.850 6.803 1.00 90.81 74 ARG A CA 1
ATOM 619 C C . ARG A 1 74 ? -10.573 -0.879 8.007 1.00 90.81 74 ARG A C 1
ATOM 621 O O . ARG A 1 74 ? -11.203 0.126 8.320 1.00 90.81 74 ARG A O 1
ATOM 628 N N . LEU A 1 75 ? -10.613 -2.001 8.726 1.00 90.44 75 LEU A N 1
ATOM 629 C CA . LEU A 1 75 ? -11.437 -2.154 9.930 1.00 90.44 75 LEU A CA 1
ATOM 630 C C . LEU A 1 75 ? -11.005 -1.224 11.071 1.00 90.44 75 LEU A C 1
ATOM 632 O O . LEU A 1 75 ? -11.846 -0.758 11.831 1.00 90.44 75 LEU A O 1
ATOM 636 N N . THR A 1 76 ? -9.708 -0.938 11.191 1.00 89.31 76 THR A N 1
ATOM 637 C CA . THR A 1 76 ? -9.177 -0.050 12.237 1.00 89.31 76 THR A CA 1
ATOM 638 C C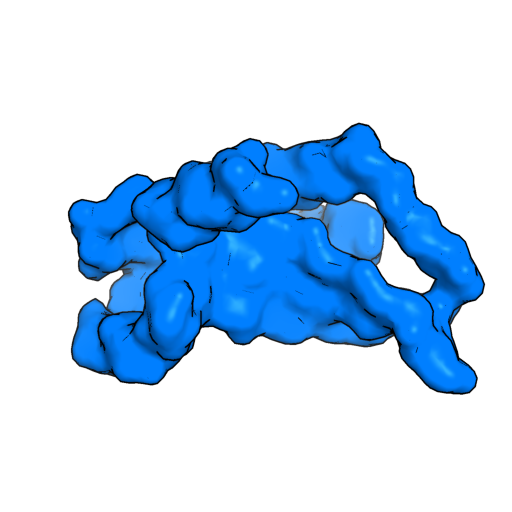 . THR A 1 76 ? -9.526 1.415 11.974 1.00 89.31 76 THR A C 1
ATOM 640 O O . THR A 1 76 ? -9.831 2.146 12.915 1.00 89.31 76 THR A O 1
ATOM 643 N N . LEU A 1 77 ? -9.494 1.838 10.706 1.00 85.81 77 LEU A N 1
ATOM 644 C CA . LEU A 1 77 ? -9.847 3.201 10.303 1.00 85.81 77 LEU A CA 1
ATOM 645 C C . LEU A 1 77 ? -11.352 3.467 10.349 1.00 85.81 77 LEU A C 1
ATOM 647 O O . LEU A 1 77 ? -11.739 4.616 10.510 1.00 85.81 77 LEU A O 1
ATOM 651 N N . LEU A 1 78 ? -12.191 2.427 10.250 1.00 84.12 78 LEU A N 1
ATOM 652 C CA . LEU A 1 78 ? -13.652 2.559 10.126 1.00 84.12 78 LEU A CA 1
ATOM 653 C C . LEU A 1 78 ? -14.077 3.422 8.921 1.00 84.12 78 LEU A C 1
ATOM 655 O O . LEU A 1 78 ? -15.169 3.983 8.902 1.00 84.12 78 LEU A O 1
ATOM 659 N N . GLU A 1 79 ? -13.223 3.492 7.902 1.00 80.56 79 GLU A N 1
ATOM 660 C CA . GLU A 1 79 ? -13.431 4.261 6.681 1.00 80.56 79 GLU A CA 1
ATOM 661 C C . GLU A 1 79 ? -13.239 3.372 5.451 1.00 80.56 79 GLU A C 1
ATOM 663 O O . GLU A 1 79 ? -12.486 2.390 5.462 1.00 80.56 79 GLU A O 1
ATOM 668 N N . GLU A 1 80 ? -13.903 3.731 4.352 1.00 87.56 80 GLU A N 1
ATOM 669 C CA . GLU A 1 80 ? -13.611 3.118 3.061 1.00 87.56 80 GLU A CA 1
ATOM 670 C C . GLU A 1 80 ? -12.268 3.639 2.550 1.00 87.56 80 GLU A C 1
ATOM 672 O O . GLU A 1 80 ? -12.137 4.810 2.191 1.00 87.56 80 GLU A O 1
ATOM 677 N N . ILE A 1 81 ? -11.273 2.753 2.509 1.00 91.00 81 ILE A N 1
ATOM 678 C CA . ILE A 1 81 ? -9.941 3.047 1.983 1.00 91.00 81 ILE A CA 1
ATOM 679 C C . ILE A 1 81 ? -9.663 2.296 0.683 1.00 91.00 81 ILE A C 1
ATOM 681 O O . ILE A 1 81 ? -10.113 1.165 0.488 1.00 91.00 81 ILE A O 1
ATOM 685 N N . VAL A 1 82 ? -8.867 2.908 -0.190 1.00 93.88 82 VAL A N 1
ATOM 686 C CA . VAL A 1 82 ? -8.434 2.331 -1.465 1.00 93.88 82 VAL A CA 1
ATOM 687 C C . VAL A 1 82 ? -6.911 2.410 -1.609 1.00 93.88 82 VAL A C 1
ATOM 689 O O . VAL A 1 82 ? -6.318 3.450 -1.307 1.00 93.88 82 VAL A O 1
ATOM 692 N N . PRO A 1 83 ? -6.247 1.331 -2.057 1.00 95.38 83 PRO A N 1
ATOM 693 C CA . PRO A 1 83 ? -4.843 1.383 -2.425 1.00 95.38 83 PRO A CA 1
ATOM 694 C C . PRO A 1 83 ? -4.698 1.973 -3.829 1.00 95.38 83 PRO A C 1
ATOM 696 O O . PRO A 1 83 ? -5.380 1.541 -4.753 1.00 95.38 83 PRO A O 1
ATOM 699 N N . VAL A 1 84 ? -3.778 2.918 -3.993 1.00 95.88 84 VAL A N 1
ATOM 700 C CA . VAL A 1 84 ? -3.415 3.514 -5.280 1.00 95.88 84 VAL A CA 1
ATOM 701 C C . VAL A 1 84 ? -1.910 3.414 -5.455 1.00 95.88 84 VAL A C 1
ATOM 703 O O . VAL A 1 84 ? -1.138 4.022 -4.707 1.00 95.88 84 VAL A O 1
ATOM 706 N N . TYR A 1 85 ? -1.472 2.641 -6.442 1.00 95.88 85 TYR A N 1
ATOM 707 C CA . TYR A 1 85 ? -0.061 2.523 -6.769 1.00 95.88 85 TYR A CA 1
ATOM 708 C C . TYR A 1 85 ? 0.396 3.737 -7.580 1.00 95.88 85 TYR A C 1
ATOM 710 O O . TYR A 1 85 ? -0.239 4.162 -8.550 1.00 95.88 85 TYR A O 1
ATOM 718 N N . LYS A 1 86 ? 1.544 4.289 -7.199 1.00 95.00 86 LYS A N 1
ATOM 719 C CA . LYS A 1 86 ? 2.160 5.431 -7.862 1.00 95.00 86 LYS A CA 1
ATOM 720 C C . LYS A 1 86 ? 3.622 5.154 -8.148 1.00 95.00 86 LYS A C 1
ATOM 722 O O . LYS A 1 86 ? 4.325 4.465 -7.408 1.00 95.00 86 LYS A O 1
ATOM 727 N N . GLU A 1 87 ? 4.083 5.751 -9.232 1.00 95.00 87 GLU A N 1
ATOM 728 C CA . GLU A 1 87 ? 5.474 5.710 -9.629 1.00 95.00 87 GLU A CA 1
ATOM 729 C C . GLU A 1 87 ? 5.849 6.958 -10.413 1.00 95.00 87 GLU A C 1
ATOM 731 O O . GLU A 1 87 ? 5.017 7.576 -11.080 1.00 95.00 87 GLU A O 1
ATOM 736 N N . GLN A 1 88 ? 7.120 7.319 -10.324 1.00 93.75 88 GLN A N 1
ATOM 737 C CA . GLN A 1 88 ? 7.681 8.481 -10.984 1.00 93.75 88 GLN A CA 1
ATOM 738 C C . GLN A 1 88 ? 9.120 8.182 -11.388 1.00 93.75 88 GLN A C 1
ATOM 740 O O . GLN A 1 88 ? 9.893 7.600 -10.622 1.00 93.75 88 GLN A O 1
ATOM 745 N N . ARG A 1 89 ? 9.487 8.611 -12.596 1.00 92.50 89 ARG A N 1
ATOM 746 C CA . ARG A 1 89 ? 10.877 8.581 -13.050 1.00 92.50 89 ARG A CA 1
ATOM 747 C C . ARG A 1 89 ? 11.715 9.553 -12.225 1.00 92.50 89 ARG A C 1
ATOM 749 O O . ARG A 1 89 ? 11.331 10.705 -12.037 1.00 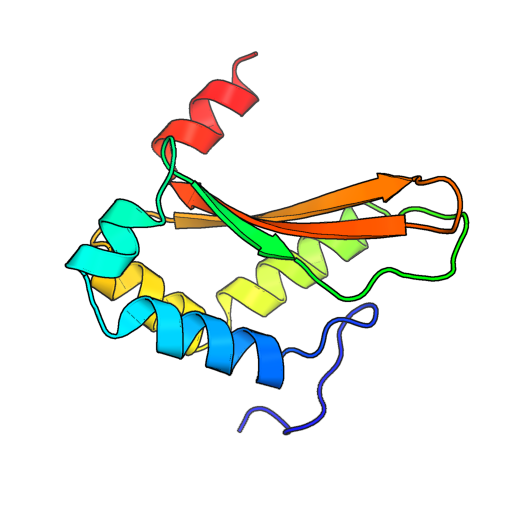92.50 89 ARG A O 1
ATOM 756 N N . THR A 1 90 ? 12.864 9.089 -11.764 1.00 89.31 90 THR A N 1
ATOM 757 C CA . THR A 1 90 ? 13.865 9.878 -11.044 1.00 89.31 90 THR A CA 1
ATOM 758 C C . THR A 1 90 ? 15.240 9.670 -11.677 1.00 89.31 90 THR A C 1
ATOM 760 O O . THR A 1 90 ? 15.416 8.798 -12.525 1.00 89.31 90 THR A O 1
ATOM 763 N N . PHE A 1 91 ? 16.233 10.471 -11.277 1.00 80.75 91 PHE A N 1
ATOM 764 C CA . PHE A 1 91 ? 17.565 10.529 -11.907 1.00 80.75 91 PHE A CA 1
ATOM 765 C C . PHE A 1 91 ? 18.369 9.204 -11.867 1.00 80.75 91 PHE A C 1
ATOM 767 O O . PHE A 1 91 ? 19.446 9.128 -12.444 1.00 80.75 91 PHE A O 1
ATOM 774 N N . GLY A 1 92 ? 17.861 8.155 -11.205 1.00 78.88 92 GLY A N 1
ATOM 775 C CA . GLY A 1 92 ? 18.504 6.836 -11.096 1.00 78.88 92 GLY A CA 1
ATOM 776 C C . GLY A 1 92 ? 17.557 5.638 -11.256 1.00 78.88 92 GLY A C 1
ATOM 777 O O . GLY A 1 92 ? 17.922 4.520 -10.882 1.00 78.88 92 GLY A O 1
ATOM 778 N N . GLY A 1 93 ? 16.340 5.854 -11.767 1.00 88.31 93 GLY A N 1
ATOM 779 C CA . GLY A 1 93 ? 15.362 4.793 -12.010 1.00 88.31 93 GLY A CA 1
ATOM 780 C C . GLY A 1 93 ? 13.923 5.250 -11.795 1.00 88.31 93 GLY A C 1
ATOM 781 O O . GLY A 1 93 ? 13.535 6.357 -12.164 1.00 88.31 93 GLY A O 1
ATOM 782 N N . VAL A 1 94 ? 13.116 4.388 -11.182 1.00 91.25 94 VAL A N 1
ATOM 783 C CA . VAL A 1 94 ? 11.712 4.662 -10.870 1.00 91.25 94 VAL A CA 1
ATOM 784 C C . VAL A 1 94 ? 11.493 4.586 -9.366 1.00 91.25 94 VAL A C 1
ATOM 786 O O . VAL A 1 94 ? 11.613 3.519 -8.754 1.00 91.25 94 VAL A O 1
ATOM 789 N N . SER A 1 95 ? 11.143 5.729 -8.779 1.00 92.81 95 SER A N 1
ATOM 790 C CA . SER A 1 95 ? 10.599 5.795 -7.426 1.00 92.81 95 SER A CA 1
ATOM 791 C C . SER A 1 95 ? 9.157 5.319 -7.456 1.00 92.81 95 SER A C 1
ATOM 793 O O . SER A 1 95 ? 8.401 5.681 -8.355 1.00 92.81 95 SER A O 1
ATOM 795 N N . ARG A 1 96 ? 8.765 4.516 -6.471 1.00 94.81 96 ARG A N 1
ATOM 796 C CA . ARG A 1 96 ? 7.426 3.929 -6.401 1.00 94.81 96 ARG A CA 1
ATOM 797 C C . ARG A 1 96 ? 6.920 3.873 -4.972 1.00 94.81 96 ARG A C 1
ATOM 799 O O . ARG A 1 96 ? 7.690 3.661 -4.033 1.00 94.81 96 ARG A O 1
ATOM 806 N N . TRP A 1 97 ? 5.624 4.078 -4.816 1.00 95.94 97 TRP A N 1
ATOM 807 C CA . TRP A 1 97 ? 4.958 4.101 -3.526 1.00 95.94 97 TRP A CA 1
ATOM 808 C C . TRP A 1 97 ? 3.506 3.663 -3.665 1.00 95.94 97 TRP A C 1
ATOM 810 O O . TRP A 1 97 ? 2.929 3.649 -4.752 1.00 95.94 97 TRP A O 1
ATOM 820 N N . LEU A 1 98 ? 2.932 3.279 -2.538 1.00 95.94 98 LEU A N 1
ATOM 821 C CA . LEU A 1 98 ? 1.513 3.034 -2.387 1.00 95.94 98 LEU A CA 1
ATOM 822 C C . LEU A 1 98 ? 0.909 4.187 -1.606 1.00 95.94 98 LEU A C 1
ATOM 824 O O . LEU A 1 98 ? 1.410 4.531 -0.537 1.00 95.94 98 LEU A O 1
ATOM 828 N N . GLU A 1 99 ? -0.181 4.739 -2.111 1.00 94.75 99 GLU A N 1
ATOM 829 C CA . GLU A 1 99 ? -1.044 5.619 -1.339 1.00 94.75 99 GLU A CA 1
ATOM 830 C C . GLU A 1 99 ? -2.267 4.829 -0.894 1.00 94.75 99 GLU A C 1
ATOM 832 O O . GLU A 1 99 ? -2.971 4.250 -1.714 1.00 94.75 99 GLU A O 1
ATOM 837 N N . ILE A 1 100 ? -2.523 4.798 0.405 1.00 93.69 100 ILE A N 1
ATOM 838 C CA . ILE A 1 100 ? -3.782 4.316 0.961 1.00 93.69 100 ILE A CA 1
ATOM 839 C C . ILE A 1 100 ? -4.616 5.556 1.199 1.00 93.69 100 ILE A C 1
ATOM 841 O O . ILE A 1 100 ? -4.252 6.390 2.025 1.00 93.69 100 ILE A O 1
ATOM 845 N N . ARG A 1 101 ? -5.672 5.707 0.413 1.00 91.62 101 ARG A N 1
ATOM 846 C CA . ARG A 1 101 ? -6.505 6.906 0.375 1.00 91.62 101 ARG A CA 1
ATOM 847 C C . ARG A 1 101 ? -7.854 6.603 0.990 1.00 91.62 101 ARG A C 1
ATOM 849 O O . ARG A 1 101 ? -8.382 5.520 0.748 1.00 91.62 101 ARG A O 1
ATOM 856 N N . THR A 1 102 ? -8.439 7.557 1.696 1.00 87.69 102 THR A N 1
ATOM 857 C CA . THR A 1 102 ? -9.871 7.502 2.001 1.00 87.69 102 THR A CA 1
ATOM 858 C C . THR A 1 102 ? -10.662 7.705 0.706 1.00 87.69 102 THR A C 1
ATOM 860 O O . THR A 1 102 ? -10.213 8.385 -0.225 1.00 87.69 102 THR A O 1
ATOM 863 N N . LYS A 1 103 ? -11.837 7.086 0.595 1.00 77.69 103 LYS A N 1
ATOM 864 C CA . LYS A 1 103 ? -12.657 7.167 -0.619 1.00 77.69 103 LYS A CA 1
ATOM 865 C C . LYS A 1 103 ? -13.082 8.599 -0.949 1.00 77.69 103 LYS A C 1
ATOM 867 O O . LYS A 1 103 ? -13.060 8.959 -2.122 1.00 77.69 103 LYS A O 1
ATOM 872 N N . GLN A 1 104 ? -13.351 9.420 0.068 1.00 71.56 104 GLN A N 1
ATOM 873 C CA . GLN A 1 104 ? -13.674 10.843 -0.095 1.00 71.56 104 GLN A CA 1
ATOM 874 C C . GLN A 1 104 ? -12.592 11.584 -0.901 1.00 71.56 104 GLN A C 1
ATOM 876 O O . GLN A 1 104 ? -12.904 12.269 -1.868 1.00 71.56 104 GLN A O 1
ATOM 881 N N . MET A 1 105 ? -11.309 11.349 -0.603 1.00 70.50 105 MET A N 1
ATOM 882 C CA . MET A 1 105 ? -10.204 11.974 -1.341 1.00 70.50 105 MET A CA 1
ATOM 883 C C . MET A 1 105 ? -10.034 11.405 -2.763 1.00 70.50 105 MET A C 1
ATOM 885 O O . MET A 1 105 ? -9.515 12.067 -3.663 1.00 70.50 105 MET A O 1
ATOM 889 N N . ASN A 1 106 ? -10.430 10.151 -2.995 1.00 62.94 106 ASN A N 1
ATOM 890 C CA . ASN A 1 106 ? -10.320 9.549 -4.322 1.00 62.94 106 ASN A CA 1
ATOM 891 C C . ASN A 1 106 ? -11.343 10.132 -5.312 1.00 62.94 106 ASN A C 1
ATOM 893 O O . ASN A 1 106 ? -11.036 10.262 -6.495 1.00 62.94 106 ASN A O 1
ATOM 897 N N . GLU A 1 107 ? -12.530 10.503 -4.829 1.00 61.81 107 GLU A N 1
ATOM 898 C CA . GLU A 1 107 ? -13.602 11.100 -5.634 1.00 61.81 107 GLU A CA 1
ATOM 899 C C . GLU A 1 107 ? -13.278 12.548 -6.047 1.00 61.81 107 GLU A C 1
ATOM 901 O O . GLU A 1 107 ? -13.476 12.908 -7.206 1.00 61.81 107 GLU A O 1
ATOM 906 N N . GLU A 1 108 ? -12.664 13.345 -5.166 1.00 61.06 108 GLU A N 1
ATOM 907 C CA . GLU A 1 108 ? -12.216 14.717 -5.479 1.00 61.06 108 GLU A CA 1
ATOM 908 C C . GLU A 1 108 ? -11.167 14.758 -6.604 1.00 61.06 108 GLU A C 1
ATOM 910 O O . GLU A 1 108 ? -11.187 15.637 -7.468 1.00 61.06 108 GLU A O 1
ATOM 915 N N . HIS A 1 109 ? -10.279 13.762 -6.642 1.00 58.28 109 HIS A N 1
ATOM 916 C CA . HIS A 1 109 ? -9.271 13.628 -7.694 1.00 58.28 109 HIS A CA 1
ATOM 917 C C . HIS A 1 109 ? -9.814 13.070 -9.016 1.00 58.28 109 HIS A C 1
ATOM 919 O O . HIS A 1 109 ? -9.151 13.232 -10.035 1.00 58.28 109 HIS A O 1
ATOM 925 N N . ALA A 1 110 ? -10.962 12.388 -9.011 1.00 57.91 110 ALA A N 1
ATOM 926 C CA . ALA A 1 110 ? -11.607 11.892 -10.228 1.00 57.91 110 ALA A CA 1
ATOM 927 C C . ALA A 1 110 ? -12.504 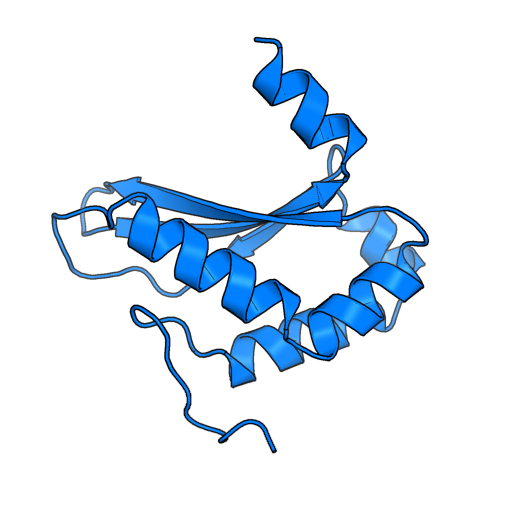12.952 -10.896 1.00 57.91 110 ALA A C 1
ATOM 929 O O . ALA A 1 110 ? -12.829 12.819 -12.074 1.00 57.91 110 ALA A O 1
ATOM 930 N N . ALA A 1 111 ? -12.907 13.984 -10.148 1.00 49.41 111 ALA A N 1
ATOM 931 C CA . ALA A 1 111 ? -13.741 15.089 -10.621 1.00 49.41 111 ALA A CA 1
ATOM 932 C C . ALA A 1 111 ? -12.945 16.315 -11.125 1.00 49.41 111 ALA A C 1
ATOM 934 O O . ALA A 1 111 ? -13.561 17.270 -11.600 1.00 49.41 111 ALA A O 1
ATOM 935 N N . SER A 1 112 ? -11.609 16.293 -11.015 1.00 45.56 112 SER A N 1
ATOM 936 C CA . SER A 1 112 ? -10.680 17.343 -11.478 1.00 45.56 112 SER A CA 1
ATOM 937 C C . SER A 1 112 ? -9.930 16.913 -12.734 1.00 45.56 112 SER A C 1
ATOM 939 O O . SER A 1 112 ? -9.695 17.783 -13.600 1.00 45.56 112 SER A O 1
#

Secondary structure (DSSP, 8-state):
---TT-EETTEEHHHHHHHHHHHTT-HHHHHHH-BTTEEEEEPPPB--SPPPPHHHHHHHHHHHHT-HHHHHHHHHHTS-EEEEEEEEEETTEEEEEEEEEEHHHHHHHH--

Sequence (112 aa):
MLAFWKRIHGINLWKLNRTLLKLSKSKISLEEQMNNGKITIHFESRHSEFLIDNEQKKEIEESIQKLEGFEILRLTLLEEIVPVYKEQRTFGGVSRWLEIRTKQMNEEHAAS

Radius of gyration: 14.18 Å; chains: 1; bounding box: 32×37×35 Å

pLDDT: mean 85.07, std 12.43, range [44.03, 96.0]

Foldseek 3Di:
DPDQADDQPNRRLNVVLVVLQVLLPDLVVVVVCCDPQKHKFWDDFDQAPDDDDPVSQVVVQVSNCPRPSVVSSCVSNVFDWGKGKDWDDDPRGITIIIMTGGVVVVVVVVVD